Protein AF-A0A2V6YTZ8-F1 (afdb_monomer_lite)

Sequence (142 aa):
MIEHLAASRCPECRLVAAPPSRWCPRHPVEMTPTSVMGGGEVVSFTTLHSPPEGFRSPLHIALVDLVGGARLVCHGDKTQGLKIGSWVAIEAVGNIYYFSHLGALDRARLFWRRTGRAGERMSAIAQSLAKRAWKGRLRGES

Secondary structure (DSSP, 8-state):
--PEEEEEE-TTT--EESSPPSB-SSSSSBPEEEEEESEEEEEEEEEESSPPTTSPSSEEEEEEEETTS-EEEEEEEE-TT--TT-EEEEEEETTEEEEEEPPHHHHHHHHHHHTTTTHHHHHHHHHHHHHHHHHHHTTS--

pLDDT: mean 83.01, std 17.6, range [39.94, 98.38]

Foldseek 3Di:
DFDKFKWWADPPPRAIEPVHDQQDPVDRDGTHIDIFTQKFFFQDKDWCQDDDPPDDPRKIWTFTQTRSGYTDIAIEDACVPPDGGFMWGWDDDPPHIYIHGQDPVSVVVVVVVVCVVVVVVVVVVVVVVVVVVVVVVVVPPD

Structure (mmCIF, N/CA/C/O backbone):
data_AF-A0A2V6YTZ8-F1
#
_entry.id   AF-A0A2V6YTZ8-F1
#
loop_
_atom_site.group_PDB
_atom_site.id
_atom_site.type_symbol
_atom_site.label_atom_id
_atom_site.label_alt_id
_atom_site.label_comp_id
_atom_site.label_asym_id
_atom_site.label_entity_id
_atom_site.label_seq_id
_atom_site.pdbx_PDB_ins_code
_atom_site.Cartn_x
_atom_site.Cartn_y
_atom_site.Cartn_z
_atom_site.occupancy
_atom_site.B_iso_or_equiv
_atom_site.auth_seq_id
_atom_site.auth_comp_id
_atom_site.auth_asym_id
_atom_site.auth_atom_id
_atom_site.pdbx_PDB_model_num
ATOM 1 N N . MET A 1 1 ? 5.482 -10.457 11.140 1.00 59.72 1 MET A N 1
ATOM 2 C CA . MET A 1 1 ? 6.793 -9.977 10.636 1.00 59.72 1 MET A CA 1
ATOM 3 C C . MET A 1 1 ? 6.476 -9.057 9.467 1.00 59.72 1 MET A C 1
ATOM 5 O O . MET A 1 1 ? 5.510 -9.358 8.791 1.00 59.72 1 MET A O 1
ATOM 9 N N . ILE A 1 2 ? 7.163 -7.925 9.264 1.00 75.69 2 ILE A N 1
ATOM 10 C CA . ILE A 1 2 ? 6.892 -7.114 8.062 1.00 75.69 2 ILE A CA 1
ATOM 11 C C . ILE A 1 2 ? 7.526 -7.836 6.877 1.00 75.69 2 ILE A C 1
ATOM 13 O O . ILE A 1 2 ? 8.751 -7.935 6.808 1.00 75.69 2 ILE A O 1
ATOM 17 N N . GLU A 1 3 ? 6.688 -8.374 6.001 1.00 82.38 3 GLU A N 1
ATOM 18 C CA . GLU A 1 3 ? 7.122 -9.081 4.801 1.00 82.38 3 GLU A CA 1
ATOM 19 C C . GLU A 1 3 ? 7.481 -8.100 3.685 1.00 82.38 3 GLU A C 1
ATOM 21 O O . GLU A 1 3 ? 7.197 -6.904 3.767 1.00 82.38 3 GLU A O 1
ATOM 26 N N . HIS A 1 4 ? 8.154 -8.591 2.648 1.00 91.81 4 HIS A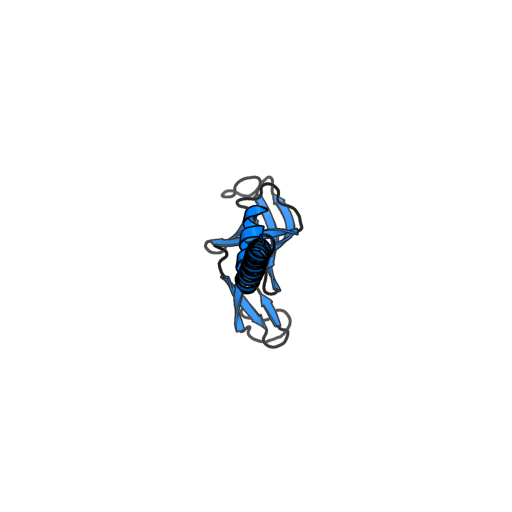 N 1
ATOM 27 C CA . HIS A 1 4 ? 8.379 -7.812 1.436 1.00 91.81 4 HIS A CA 1
ATOM 28 C C . HIS A 1 4 ? 7.255 -8.085 0.442 1.00 91.81 4 HIS A C 1
ATOM 30 O O . HIS A 1 4 ? 6.881 -9.233 0.222 1.00 91.81 4 HIS A O 1
ATOM 36 N N . LEU A 1 5 ? 6.750 -7.028 -0.184 1.00 93.94 5 LEU A N 1
ATOM 37 C CA . LEU A 1 5 ? 5.739 -7.118 -1.227 1.00 93.94 5 LEU A CA 1
ATOM 38 C C . LEU A 1 5 ? 6.412 -7.076 -2.594 1.00 93.94 5 LEU A C 1
ATOM 40 O O . LEU A 1 5 ? 7.311 -6.259 -2.829 1.00 93.94 5 LEU A O 1
ATOM 44 N N . ALA A 1 6 ? 5.948 -7.931 -3.501 1.00 94.81 6 ALA A N 1
ATOM 45 C CA . ALA A 1 6 ? 6.328 -7.860 -4.901 1.00 94.81 6 ALA A CA 1
ATOM 46 C C . ALA A 1 6 ? 5.882 -6.517 -5.495 1.00 94.81 6 ALA A C 1
ATOM 48 O O . ALA A 1 6 ? 4.768 -6.045 -5.261 1.00 94.81 6 ALA A O 1
ATOM 49 N N . ALA A 1 7 ? 6.764 -5.913 -6.278 1.00 96.38 7 ALA A N 1
ATOM 50 C CA . ALA A 1 7 ? 6.535 -4.646 -6.948 1.00 96.38 7 ALA A CA 1
ATOM 51 C C . ALA A 1 7 ? 7.264 -4.630 -8.298 1.00 96.38 7 ALA A C 1
ATOM 53 O O . ALA A 1 7 ? 8.027 -5.536 -8.638 1.00 96.38 7 ALA A O 1
ATOM 54 N N . SER A 1 8 ? 7.058 -3.578 -9.078 1.00 97.88 8 SER A N 1
ATOM 55 C CA . SER A 1 8 ? 7.854 -3.305 -10.272 1.00 97.88 8 SER A CA 1
ATOM 56 C C . SER A 1 8 ? 8.371 -1.869 -10.254 1.00 97.88 8 SER A C 1
ATOM 58 O O . SER A 1 8 ? 7.752 -0.976 -9.671 1.00 97.88 8 SER A O 1
ATOM 60 N N . ARG A 1 9 ? 9.546 -1.634 -10.844 1.00 98.25 9 ARG A N 1
ATOM 61 C CA . ARG A 1 9 ? 10.195 -0.321 -10.920 1.00 98.25 9 ARG A CA 1
ATOM 62 C C . ARG A 1 9 ? 10.447 0.055 -12.371 1.00 98.25 9 ARG A C 1
ATOM 64 O O . ARG A 1 9 ? 11.015 -0.724 -13.127 1.00 98.25 9 ARG A O 1
ATOM 71 N N . CYS A 1 10 ? 10.066 1.271 -12.747 1.00 98.06 10 CYS A N 1
ATOM 72 C CA . CYS A 1 10 ? 10.398 1.805 -14.062 1.00 98.06 10 CYS A CA 1
ATOM 73 C C . CYS A 1 10 ? 11.913 2.082 -14.155 1.00 98.06 10 CYS A C 1
ATOM 75 O O . CYS A 1 10 ? 12.438 2.770 -13.269 1.00 98.06 10 CYS A O 1
ATOM 77 N N . PRO A 1 11 ? 12.616 1.592 -15.194 1.00 97.94 11 PRO A N 1
ATOM 78 C CA . PRO A 1 11 ? 14.043 1.857 -15.368 1.00 97.94 11 PRO A CA 1
ATOM 79 C C . PRO A 1 11 ? 14.344 3.331 -15.686 1.00 97.94 11 PRO A C 1
ATOM 81 O O . PRO A 1 11 ? 15.417 3.808 -15.331 1.00 97.94 11 PRO A O 1
ATOM 84 N N . GLU A 1 12 ? 13.395 4.069 -16.271 1.00 97.81 12 GLU A N 1
ATOM 85 C CA . GLU A 1 12 ? 13.580 5.478 -16.644 1.00 97.81 12 GLU A CA 1
ATOM 86 C C . GLU A 1 12 ? 13.237 6.436 -15.497 1.00 97.81 12 GLU A C 1
ATOM 88 O O . GLU A 1 12 ? 14.103 7.107 -14.943 1.00 97.81 12 GLU A O 1
ATOM 93 N N . CYS A 1 13 ? 11.968 6.482 -15.077 1.00 96.88 13 CYS A N 1
ATOM 94 C CA . CYS A 1 13 ? 11.505 7.467 -14.092 1.00 96.88 13 CYS A CA 1
ATOM 95 C C . CYS A 1 13 ? 11.504 6.974 -12.647 1.00 96.88 13 CYS A C 1
ATOM 97 O O . CYS A 1 13 ? 11.045 7.687 -11.753 1.00 96.88 13 CYS A O 1
ATOM 99 N N . ARG A 1 14 ? 11.974 5.743 -12.407 1.00 96.75 14 ARG A N 1
ATOM 100 C CA . ARG A 1 14 ? 12.143 5.136 -11.074 1.00 96.75 14 ARG A CA 1
ATOM 101 C C . ARG A 1 14 ? 10.852 4.940 -10.269 1.00 96.75 14 ARG A C 1
ATOM 103 O O . ARG A 1 14 ? 10.946 4.472 -9.131 1.00 96.75 14 ARG A O 1
ATOM 110 N N . LEU A 1 15 ? 9.682 5.232 -10.853 1.00 96.75 15 LEU A N 1
ATOM 111 C CA . LEU A 1 15 ? 8.363 4.971 -10.270 1.00 96.75 15 LEU A CA 1
ATOM 112 C C . LEU A 1 15 ? 8.258 3.508 -9.841 1.00 96.75 15 LEU A C 1
ATOM 114 O O . LEU A 1 15 ? 8.642 2.619 -10.603 1.00 96.75 15 LEU A O 1
ATOM 118 N N . VAL A 1 16 ? 7.718 3.280 -8.644 1.00 97.56 16 VAL A N 1
ATOM 119 C CA . VAL A 1 16 ? 7.474 1.943 -8.099 1.00 97.56 16 VAL A CA 1
ATOM 120 C C . VAL A 1 16 ? 5.977 1.676 -8.064 1.00 97.56 16 VAL A C 1
ATOM 122 O O . VAL A 1 16 ? 5.221 2.482 -7.525 1.00 97.56 16 VAL A O 1
ATOM 125 N N . ALA A 1 17 ? 5.560 0.551 -8.634 1.00 96.19 17 ALA A N 1
ATOM 126 C CA . ALA A 1 17 ? 4.181 0.089 -8.619 1.00 96.19 17 ALA A CA 1
ATOM 127 C C . ALA A 1 17 ? 4.060 -1.176 -7.763 1.00 96.19 17 ALA A C 1
ATOM 129 O O . ALA A 1 17 ? 4.829 -2.123 -7.928 1.00 96.19 17 ALA A O 1
ATOM 130 N N . ALA A 1 18 ? 3.092 -1.165 -6.851 1.00 94.12 18 ALA A N 1
ATOM 131 C CA . ALA A 1 18 ? 2.613 -2.328 -6.120 1.00 94.12 18 ALA A CA 1
ATOM 132 C C . ALA A 1 18 ? 1.075 -2.315 -6.239 1.00 94.12 18 ALA A C 1
ATOM 134 O O . ALA A 1 18 ? 0.484 -1.287 -5.899 1.00 94.12 18 ALA A O 1
ATOM 135 N N . PRO A 1 19 ? 0.415 -3.377 -6.733 1.00 94.12 19 PRO A N 1
ATOM 136 C CA . PRO A 1 19 ? 0.980 -4.635 -7.241 1.00 94.12 19 PRO A CA 1
ATOM 137 C C . PRO A 1 19 ? 1.924 -4.441 -8.445 1.00 94.12 19 PRO A C 1
ATOM 139 O O . PRO A 1 19 ? 1.905 -3.372 -9.062 1.00 94.12 19 PRO A O 1
ATOM 142 N N . PRO A 1 20 ? 2.762 -5.440 -8.790 1.00 95.50 20 PRO A N 1
ATOM 143 C CA . PRO A 1 20 ? 3.632 -5.355 -9.957 1.00 95.50 20 PRO A CA 1
ATOM 144 C C . PRO A 1 20 ? 2.831 -5.067 -11.230 1.00 95.50 20 PRO A C 1
ATOM 146 O O . PRO A 1 20 ? 1.904 -5.796 -11.574 1.00 95.50 20 PRO A O 1
ATOM 149 N N . SER A 1 21 ? 3.225 -4.021 -11.950 1.00 96.06 21 SER A N 1
ATOM 150 C CA . SER A 1 21 ? 2.750 -3.742 -13.307 1.00 96.06 21 SER A CA 1
ATOM 151 C C . SER A 1 21 ? 3.820 -4.127 -14.319 1.00 96.06 21 SER A C 1
ATOM 153 O O . SER A 1 21 ? 5.005 -3.888 -14.075 1.00 96.06 21 SER A O 1
ATOM 155 N N . ARG A 1 22 ? 3.405 -4.669 -15.469 1.00 97.56 22 ARG A N 1
ATOM 156 C CA . ARG A 1 22 ? 4.300 -4.953 -16.598 1.00 97.56 22 ARG A CA 1
ATOM 157 C C . ARG A 1 22 ? 4.797 -3.672 -17.273 1.00 97.56 22 ARG A C 1
ATOM 159 O O . ARG A 1 22 ? 5.965 -3.591 -17.623 1.00 97.56 22 ARG A O 1
ATOM 166 N N . TRP A 1 23 ? 3.943 -2.660 -17.416 1.00 98.06 23 TRP A N 1
ATOM 167 C CA . TRP A 1 23 ? 4.251 -1.431 -18.156 1.00 98.06 23 TRP A CA 1
ATOM 168 C C . TRP A 1 23 ? 4.223 -0.202 -17.254 1.00 98.06 23 TRP A C 1
ATOM 170 O O . TRP A 1 23 ? 3.379 -0.092 -16.357 1.00 98.06 23 TRP A O 1
ATOM 180 N N . CYS A 1 24 ? 5.143 0.737 -17.492 1.00 97.62 24 CYS A N 1
ATOM 181 C CA . CYS A 1 24 ? 5.142 2.004 -16.774 1.00 97.62 24 CYS A CA 1
ATOM 182 C C . CYS A 1 24 ? 3.956 2.873 -17.237 1.00 97.62 24 CYS A C 1
ATOM 184 O O . CYS A 1 24 ? 3.781 3.079 -18.433 1.00 97.62 24 CYS A O 1
ATOM 186 N N . PRO A 1 25 ? 3.180 3.480 -16.320 1.00 95.19 25 PRO A N 1
ATOM 187 C CA . PRO A 1 25 ? 2.061 4.347 -16.700 1.00 95.19 25 PRO A CA 1
ATOM 188 C C . PRO A 1 25 ? 2.496 5.699 -17.295 1.00 95.19 25 PRO A C 1
ATOM 190 O O . PRO A 1 25 ? 1.649 6.493 -17.683 1.00 95.19 25 PRO A O 1
ATOM 193 N N . ARG A 1 26 ? 3.802 6.003 -17.304 1.00 96.88 26 ARG A N 1
ATOM 194 C CA . ARG A 1 26 ? 4.358 7.290 -17.763 1.00 96.88 26 ARG A CA 1
ATOM 195 C C . ARG A 1 26 ? 5.294 7.170 -18.968 1.00 96.88 26 ARG A C 1
ATOM 197 O O . ARG A 1 26 ? 5.534 8.174 -19.619 1.00 96.88 26 ARG A O 1
ATOM 204 N N . HIS A 1 27 ? 5.843 5.983 -19.227 1.00 97.50 27 HIS A N 1
ATOM 205 C CA . HIS A 1 27 ? 6.849 5.740 -20.267 1.00 97.50 27 HIS A CA 1
ATOM 206 C C . HIS A 1 27 ? 6.533 4.407 -20.957 1.00 97.50 27 HIS A C 1
ATOM 208 O O . HIS A 1 27 ? 6.126 3.472 -20.263 1.00 97.50 27 HIS A O 1
ATOM 214 N N . PRO A 1 28 ? 6.740 4.268 -22.276 1.00 97.19 28 PRO A N 1
ATOM 215 C CA . PRO A 1 28 ? 6.456 3.041 -23.022 1.00 97.19 28 PRO A CA 1
ATOM 216 C C . PRO A 1 28 ? 7.554 1.976 -22.823 1.00 97.19 28 PRO A C 1
ATOM 218 O O . PRO A 1 28 ? 8.097 1.437 -23.782 1.00 97.19 28 PRO A O 1
ATOM 221 N N . VAL A 1 29 ? 7.901 1.683 -21.567 1.00 98.25 29 VAL A N 1
ATOM 222 C CA . VAL A 1 29 ? 8.949 0.727 -21.185 1.00 98.25 29 VAL A CA 1
ATOM 223 C C . VAL A 1 29 ? 8.419 -0.325 -20.223 1.00 98.25 29 VAL A C 1
ATOM 225 O O . VAL A 1 29 ? 7.554 -0.052 -19.378 1.00 98.25 29 VAL A O 1
ATOM 228 N N . GLU A 1 30 ? 8.959 -1.535 -20.350 1.00 98.38 30 GLU A N 1
ATOM 229 C CA . GLU A 1 30 ? 8.657 -2.639 -19.445 1.00 98.38 30 GLU A CA 1
ATOM 230 C C . GLU A 1 30 ? 9.299 -2.362 -18.079 1.00 98.38 30 GLU A C 1
ATOM 232 O O . GLU A 1 30 ? 10.424 -1.864 -17.974 1.00 98.38 30 GLU A O 1
ATOM 237 N N . MET A 1 31 ? 8.555 -2.625 -17.009 1.00 98.38 31 MET A N 1
ATOM 238 C CA . MET A 1 31 ? 9.033 -2.390 -15.653 1.00 98.38 31 MET A CA 1
ATOM 239 C C . MET A 1 31 ? 9.877 -3.569 -15.171 1.00 98.38 31 MET A C 1
ATOM 241 O O . MET A 1 31 ? 9.555 -4.731 -15.404 1.00 98.38 31 MET A O 1
ATOM 245 N N . THR A 1 32 ? 10.937 -3.275 -14.424 1.00 98.25 32 THR A N 1
ATOM 246 C CA . THR A 1 32 ? 11.805 -4.296 -13.834 1.00 98.25 32 THR A CA 1
ATOM 247 C C . THR A 1 32 ? 11.200 -4.815 -12.523 1.00 98.25 32 THR A C 1
ATOM 249 O O . THR A 1 32 ? 10.796 -3.995 -11.691 1.00 98.25 32 THR A O 1
ATOM 252 N N . PRO A 1 33 ? 11.15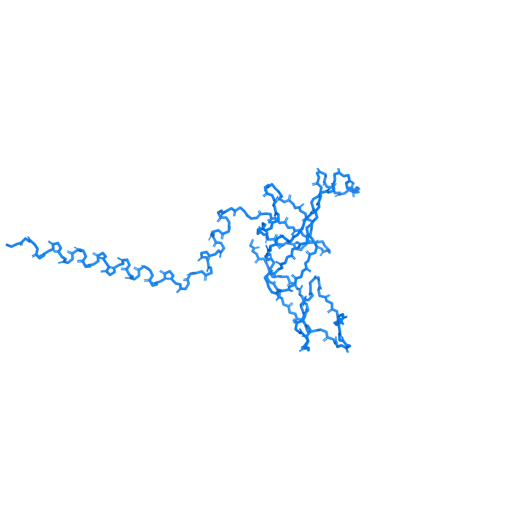0 -6.140 -12.282 1.00 97.94 33 PRO A N 1
ATOM 253 C CA . PRO A 1 33 ? 10.725 -6.691 -10.998 1.00 97.94 33 PRO A CA 1
ATOM 254 C C . PRO A 1 33 ? 11.556 -6.150 -9.828 1.00 97.94 33 PRO A C 1
ATOM 256 O O . PRO A 1 33 ? 12.773 -6.000 -9.919 1.00 97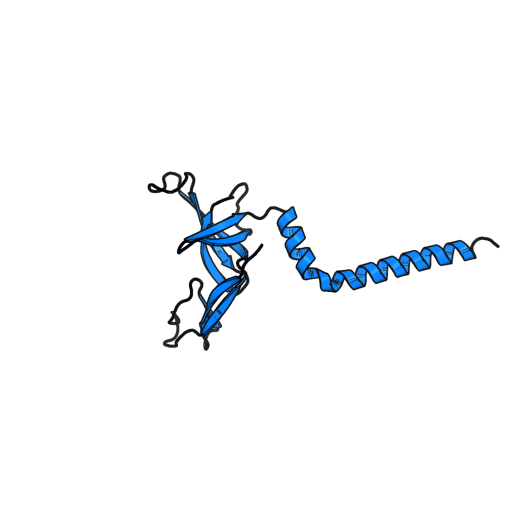.94 33 PRO A O 1
ATOM 259 N N . THR A 1 34 ? 10.897 -5.854 -8.712 1.00 96.69 34 THR A N 1
ATOM 260 C CA . THR A 1 34 ? 11.533 -5.418 -7.463 1.00 96.69 34 THR A CA 1
ATOM 261 C C . THR A 1 34 ? 10.691 -5.880 -6.273 1.00 96.69 34 THR A C 1
ATOM 263 O O . THR A 1 34 ? 9.589 -6.400 -6.429 1.00 96.69 34 THR A O 1
ATOM 266 N N . SER A 1 35 ? 11.175 -5.647 -5.059 1.00 95.69 35 SER A N 1
ATOM 267 C CA . SER A 1 35 ? 10.368 -5.749 -3.845 1.00 95.69 35 SER A CA 1
ATOM 268 C C . SER A 1 35 ? 10.378 -4.439 -3.064 1.00 95.69 35 SER A C 1
ATOM 270 O O . SER A 1 35 ? 11.355 -3.687 -3.115 1.00 95.69 35 SER A O 1
ATOM 272 N N . VAL A 1 36 ? 9.310 -4.180 -2.317 1.00 94.94 36 VAL A N 1
ATOM 273 C CA . VAL A 1 36 ? 9.222 -3.095 -1.327 1.00 94.94 36 VAL A CA 1
ATOM 274 C C . VAL A 1 36 ? 8.922 -3.673 0.047 1.00 94.94 36 VAL A C 1
ATOM 276 O O . VAL A 1 36 ? 8.448 -4.799 0.164 1.00 94.94 36 VAL A O 1
ATOM 279 N N . MET A 1 37 ? 9.214 -2.924 1.104 1.00 93.44 37 MET A N 1
ATOM 280 C CA . MET A 1 37 ? 8.853 -3.351 2.452 1.00 93.44 37 MET A CA 1
ATOM 281 C C . MET A 1 37 ? 7.330 -3.242 2.608 1.00 93.44 37 MET A C 1
ATOM 283 O O . MET A 1 37 ? 6.752 -2.205 2.292 1.00 93.44 37 MET A O 1
ATOM 287 N N . GLY A 1 38 ? 6.681 -4.286 3.121 1.00 92.75 38 GLY A N 1
ATOM 288 C CA . GLY A 1 38 ? 5.248 -4.331 3.433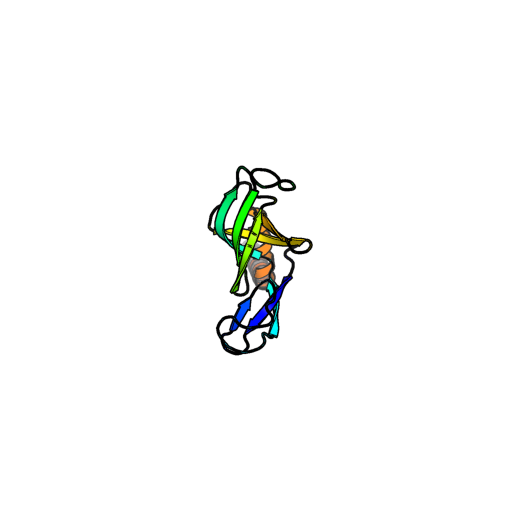 1.00 92.75 38 GLY A CA 1
ATOM 289 C C . GLY A 1 38 ? 4.895 -3.524 4.679 1.00 92.75 38 GLY A C 1
ATOM 290 O O . GLY A 1 38 ? 4.184 -3.993 5.558 1.00 92.75 38 GLY A O 1
ATOM 291 N N . GLY A 1 39 ? 5.459 -2.330 4.814 1.00 93.50 39 GLY A N 1
ATOM 292 C CA . GLY A 1 39 ? 5.208 -1.417 5.915 1.00 93.50 39 GLY A CA 1
ATOM 293 C C . GLY A 1 39 ? 5.205 0.011 5.403 1.00 93.50 39 GLY A C 1
ATOM 294 O O . GLY A 1 39 ? 5.987 0.354 4.513 1.00 93.50 39 GLY A O 1
ATOM 295 N N . GLY A 1 40 ? 4.324 0.834 5.955 1.00 94.75 40 GLY A N 1
ATOM 296 C CA . GLY A 1 40 ? 4.111 2.181 5.449 1.00 94.75 40 GLY A CA 1
ATOM 297 C C . GLY A 1 40 ? 3.209 3.025 6.329 1.00 94.75 40 GLY A C 1
ATOM 298 O O . GLY A 1 40 ? 2.833 2.630 7.434 1.00 94.75 40 GLY A O 1
ATOM 299 N N . GLU A 1 41 ? 2.868 4.194 5.809 1.00 96.06 41 GLU A N 1
ATOM 300 C CA . GLU A 1 41 ? 2.056 5.198 6.483 1.00 96.06 41 GLU A CA 1
ATOM 301 C C . GLU A 1 41 ? 0.699 5.352 5.794 1.00 96.06 41 GLU A C 1
ATOM 303 O O . GLU A 1 41 ? 0.610 5.411 4.568 1.00 96.06 41 GLU A O 1
ATOM 308 N N . VAL A 1 42 ? -0.376 5.421 6.578 1.00 97.12 42 VAL A N 1
ATOM 309 C CA . VAL A 1 42 ? -1.719 5.692 6.055 1.00 97.12 42 VAL A CA 1
ATOM 310 C C . VAL A 1 42 ? -1.806 7.147 5.599 1.00 97.12 42 VAL A C 1
ATOM 312 O O . VAL A 1 42 ? -1.785 8.061 6.420 1.00 97.12 42 VAL A O 1
ATOM 315 N N . VAL A 1 43 ? -1.965 7.355 4.294 1.00 97.75 43 VAL A N 1
ATOM 316 C CA . VAL A 1 43 ? -2.149 8.680 3.681 1.00 97.75 43 VAL A CA 1
ATOM 317 C C . VAL A 1 43 ? -3.591 9.146 3.839 1.00 97.75 43 VAL A C 1
ATOM 319 O O . VAL A 1 43 ? -3.860 10.298 4.168 1.00 97.75 43 VAL A O 1
ATOM 322 N N . SER A 1 44 ? -4.532 8.240 3.600 1.00 97.94 44 SER A N 1
ATOM 323 C CA . SER A 1 44 ? -5.963 8.476 3.757 1.00 97.94 44 SER A CA 1
ATOM 324 C C . SER A 1 44 ? -6.675 7.148 3.977 1.00 97.94 44 SER A C 1
ATOM 326 O O . SER A 1 44 ? -6.169 6.090 3.600 1.00 97.94 44 SER A O 1
ATOM 328 N N . PHE A 1 45 ? -7.851 7.188 4.596 1.00 97.50 45 PHE A N 1
ATOM 329 C CA . PHE A 1 45 ? -8.707 6.016 4.708 1.00 97.50 45 PHE A CA 1
ATOM 330 C C . PHE A 1 45 ? -10.178 6.411 4.685 1.00 97.50 45 PHE A C 1
ATOM 332 O O . PHE A 1 45 ? -10.539 7.551 4.973 1.00 97.50 45 PHE A O 1
ATOM 339 N N . THR A 1 46 ? -11.017 5.447 4.342 1.00 96.69 46 THR A N 1
ATOM 340 C CA . THR A 1 46 ? -12.469 5.536 4.429 1.00 96.69 46 THR A CA 1
ATOM 341 C C . THR A 1 46 ? -13.012 4.344 5.205 1.00 96.69 46 THR A C 1
ATOM 343 O O . THR A 1 46 ? -12.353 3.305 5.313 1.00 96.69 46 THR A O 1
ATOM 346 N N . THR A 1 47 ? -14.214 4.507 5.751 1.00 95.94 47 THR A N 1
ATOM 347 C CA . THR A 1 47 ? -14.926 3.462 6.483 1.00 95.94 47 THR A CA 1
ATOM 348 C C . THR A 1 47 ? -16.201 3.114 5.734 1.00 95.94 47 THR A C 1
ATOM 350 O O . THR A 1 47 ? -17.105 3.935 5.597 1.00 95.94 47 THR A O 1
ATOM 353 N N . LEU A 1 48 ? -16.275 1.880 5.253 1.00 95.31 48 LEU A N 1
ATOM 354 C CA . LEU A 1 48 ? -17.454 1.320 4.621 1.00 95.31 48 LEU A CA 1
ATOM 355 C C . LEU A 1 48 ? -18.305 0.623 5.690 1.00 95.31 48 LEU A C 1
ATOM 357 O O . LEU A 1 48 ? -18.017 -0.498 6.110 1.00 95.31 48 LEU A O 1
ATOM 361 N N . HIS A 1 49 ? -19.354 1.311 6.143 1.00 95.31 49 HIS A N 1
ATOM 362 C CA . HIS A 1 49 ? -20.284 0.812 7.167 1.00 95.31 49 HIS A CA 1
ATOM 363 C C . HIS A 1 49 ? -21.236 -0.281 6.655 1.00 95.31 49 HIS A C 1
ATOM 365 O O . HIS A 1 49 ? -21.817 -1.025 7.446 1.00 95.31 49 HIS A O 1
ATOM 371 N N . SER A 1 50 ? -21.390 -0.406 5.339 1.00 95.38 50 SER A N 1
ATOM 372 C CA . SER A 1 50 ? -22.253 -1.408 4.707 1.00 95.38 50 SER A CA 1
ATOM 373 C C . SER A 1 50 ? -21.502 -2.061 3.548 1.00 95.38 50 SER A C 1
ATOM 375 O O . SER A 1 50 ? -21.719 -1.699 2.392 1.00 95.38 50 SER A O 1
ATOM 377 N N . PRO A 1 51 ? -20.533 -2.944 3.850 1.00 94.19 51 PRO A N 1
ATOM 378 C CA . PRO A 1 51 ? -19.758 -3.620 2.827 1.00 94.19 51 PRO A CA 1
ATOM 379 C C . PRO A 1 51 ? -20.578 -4.742 2.164 1.00 94.19 51 PRO A C 1
ATOM 381 O O . PRO A 1 51 ? -21.577 -5.190 2.734 1.00 94.19 51 PRO A O 1
ATOM 384 N N . PRO A 1 52 ? -20.176 -5.199 0.964 1.00 90.44 52 PRO A N 1
ATOM 385 C CA . PRO A 1 52 ? -20.814 -6.337 0.313 1.00 90.44 52 PRO A CA 1
ATOM 386 C C . PRO A 1 52 ? -20.631 -7.629 1.123 1.00 90.44 52 PRO A C 1
ATOM 388 O O . PRO A 1 52 ? -19.802 -7.707 2.036 1.00 90.44 52 PRO A O 1
ATOM 391 N N . GLU A 1 53 ? -21.399 -8.658 0.766 1.00 91.12 53 GLU A N 1
ATOM 392 C CA . GLU A 1 53 ? -21.312 -9.976 1.395 1.00 91.12 53 GLU A CA 1
ATOM 393 C C . GLU A 1 53 ? -19.874 -10.528 1.368 1.00 91.12 53 GLU A C 1
ATOM 395 O O . GLU A 1 53 ? -19.114 -10.308 0.424 1.00 91.12 53 GLU A O 1
ATOM 400 N N . GLY A 1 54 ? -19.484 -11.215 2.445 1.00 85.06 54 GLY A N 1
ATOM 401 C CA . GLY A 1 54 ? -18.127 -11.738 2.634 1.00 85.06 54 GLY A CA 1
ATOM 402 C C . GLY A 1 54 ? -17.160 -10.781 3.342 1.00 85.06 54 GLY A C 1
ATOM 403 O O . GLY A 1 54 ? -16.088 -11.215 3.764 1.00 85.06 54 GLY A O 1
ATOM 404 N N . PHE A 1 55 ? -17.534 -9.516 3.560 1.00 86.19 55 PHE A N 1
ATOM 405 C CA . PHE A 1 55 ? -16.731 -8.551 4.317 1.00 86.19 55 PHE A CA 1
ATOM 406 C C . PHE A 1 55 ? -17.357 -8.219 5.672 1.00 86.19 55 PHE A C 1
ATOM 408 O O . PHE A 1 55 ? -18.569 -8.064 5.810 1.00 86.19 55 PHE A O 1
ATOM 415 N N . ARG A 1 56 ? -16.513 -8.068 6.698 1.00 84.88 56 ARG A N 1
ATOM 416 C CA . ARG A 1 56 ? -16.960 -7.642 8.030 1.00 84.88 56 ARG A CA 1
ATOM 417 C C . ARG A 1 56 ? -17.211 -6.137 8.048 1.00 84.88 56 ARG A C 1
ATOM 419 O O . ARG A 1 56 ? -16.381 -5.368 7.569 1.00 84.88 56 ARG A O 1
ATOM 426 N N . SER A 1 57 ? -18.330 -5.725 8.640 1.00 89.75 57 SER A N 1
ATOM 427 C CA . SER A 1 57 ? -18.618 -4.315 8.914 1.00 89.75 57 SER A CA 1
ATOM 428 C C . SER A 1 57 ? -18.135 -3.914 10.319 1.00 89.75 57 SER A C 1
ATOM 430 O O . SER A 1 57 ? -18.340 -4.692 11.255 1.00 89.75 57 SER A O 1
ATOM 432 N N . PRO A 1 58 ? -17.537 -2.718 10.503 1.00 91.62 58 PRO A N 1
ATOM 433 C CA . PRO A 1 58 ? -17.160 -1.758 9.461 1.00 91.62 58 PRO A CA 1
ATOM 434 C C . PRO A 1 58 ? -15.840 -2.132 8.765 1.00 91.62 58 PRO A C 1
ATOM 436 O O . PRO A 1 58 ? -14.837 -2.417 9.424 1.00 91.62 58 PRO A O 1
ATOM 439 N N . LEU A 1 59 ? -15.806 -2.048 7.432 1.00 93.12 59 LEU A N 1
ATOM 440 C CA . LEU A 1 59 ? -14.591 -2.287 6.650 1.00 93.12 59 LEU A CA 1
ATOM 441 C C . LEU A 1 59 ? -13.825 -0.978 6.461 1.00 93.12 59 LEU A C 1
ATOM 443 O O . LEU A 1 59 ? -14.346 -0.020 5.895 1.00 93.12 59 LEU A O 1
ATOM 447 N N . HIS A 1 60 ? -12.568 -0.942 6.886 1.00 95.56 60 HIS A N 1
ATOM 448 C CA . HIS A 1 60 ? -11.696 0.196 6.605 1.00 95.56 60 HIS A CA 1
ATOM 449 C C . HIS A 1 60 ? -10.945 -0.046 5.297 1.00 95.56 60 HIS A C 1
ATOM 451 O O . HIS A 1 60 ? -10.423 -1.137 5.077 1.00 95.56 60 HIS A O 1
ATOM 457 N N . ILE A 1 61 ? -10.852 0.973 4.450 1.00 96.62 61 ILE A N 1
ATOM 458 C CA . ILE A 1 61 ? -10.086 0.930 3.201 1.00 96.62 61 ILE A CA 1
ATOM 459 C C . ILE A 1 61 ? -9.110 2.096 3.231 1.00 96.62 61 ILE A C 1
ATOM 461 O O . ILE A 1 61 ? -9.533 3.242 3.375 1.00 96.62 61 ILE A O 1
ATOM 465 N N . ALA A 1 62 ? -7.814 1.818 3.127 1.00 97.44 62 ALA A N 1
ATOM 466 C CA . ALA A 1 62 ? -6.768 2.821 3.280 1.00 97.44 62 ALA A CA 1
ATOM 467 C C . ALA A 1 62 ? -5.854 2.886 2.059 1.00 97.44 62 ALA A C 1
ATOM 469 O O . ALA A 1 62 ? -5.483 1.857 1.498 1.00 97.44 62 ALA A O 1
ATOM 470 N N . LEU A 1 63 ? -5.447 4.102 1.700 1.00 97.88 63 LEU A N 1
ATOM 471 C CA . LEU A 1 63 ? -4.302 4.347 0.837 1.00 97.88 63 LEU A CA 1
ATOM 472 C C . LEU A 1 63 ? -3.054 4.443 1.716 1.00 97.88 63 LEU A C 1
ATOM 474 O O . LEU A 1 63 ? -2.958 5.322 2.575 1.00 97.88 63 LEU A O 1
ATOM 478 N N . VAL A 1 64 ? -2.097 3.552 1.489 1.00 97.19 64 VAL A N 1
ATOM 479 C CA . VAL A 1 64 ? -0.860 3.460 2.267 1.00 97.19 64 VAL A CA 1
ATOM 480 C C . VAL A 1 64 ? 0.325 3.832 1.386 1.00 97.19 64 VAL A C 1
ATOM 482 O O . VAL A 1 64 ? 0.456 3.317 0.275 1.00 97.19 64 VAL A O 1
ATOM 485 N N . ASP A 1 65 ? 1.190 4.713 1.885 1.00 97.00 65 ASP A N 1
ATOM 486 C CA . ASP A 1 65 ? 2.488 5.017 1.286 1.00 97.00 65 ASP A CA 1
ATOM 487 C C . ASP A 1 65 ? 3.541 4.068 1.862 1.00 97.00 65 ASP A C 1
ATOM 489 O O . ASP A 1 65 ? 3.868 4.113 3.052 1.00 97.00 65 ASP A O 1
ATOM 493 N N . LEU A 1 66 ? 4.018 3.140 1.035 1.00 95.62 66 LEU A N 1
ATOM 494 C CA . LEU A 1 66 ? 4.935 2.084 1.445 1.00 95.62 66 LEU A CA 1
ATOM 495 C C . LEU A 1 66 ? 6.372 2.588 1.509 1.00 95.62 66 LEU A C 1
ATOM 497 O O . LEU A 1 66 ? 6.847 3.345 0.655 1.00 95.62 66 LEU A O 1
ATOM 501 N N . VAL A 1 67 ? 7.131 2.041 2.455 1.00 92.69 67 VAL A N 1
ATOM 502 C CA . VAL A 1 67 ? 8.585 2.190 2.471 1.00 92.69 67 VAL A CA 1
ATOM 503 C C . VAL A 1 67 ? 9.161 1.550 1.208 1.00 92.69 67 VAL A C 1
ATOM 505 O O . V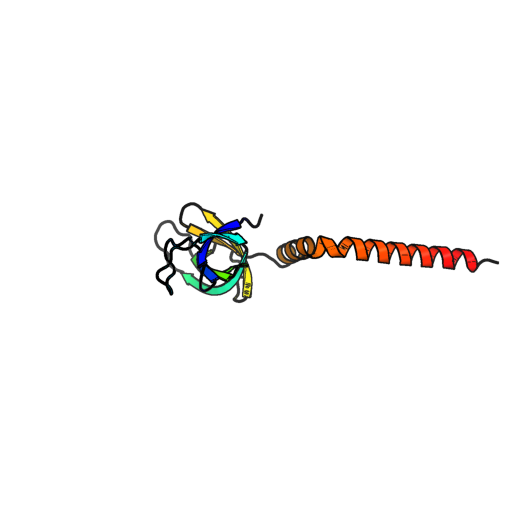AL A 1 67 ? 9.209 0.329 1.057 1.00 92.69 67 VAL A O 1
ATOM 508 N N . GLY A 1 68 ? 9.617 2.400 0.291 1.00 89.56 68 GLY A N 1
ATOM 509 C CA . GLY A 1 68 ? 10.024 2.000 -1.057 1.00 89.56 68 GLY A CA 1
ATOM 510 C C . GLY A 1 68 ? 9.361 2.820 -2.165 1.00 89.56 68 GLY A C 1
ATOM 511 O O . GLY A 1 68 ? 9.796 2.714 -3.310 1.00 89.56 68 GLY A O 1
ATOM 512 N N . GLY A 1 69 ? 8.382 3.669 -1.820 1.00 90.62 69 GLY A N 1
ATOM 513 C CA . GLY A 1 69 ? 7.795 4.685 -2.699 1.00 90.62 69 GLY A CA 1
ATOM 514 C C . GLY A 1 69 ? 6.606 4.209 -3.536 1.00 90.62 69 GLY A C 1
ATOM 515 O O . GLY A 1 69 ? 6.207 4.909 -4.464 1.00 90.62 69 GLY A O 1
ATOM 516 N N . ALA A 1 70 ? 6.067 3.023 -3.246 1.00 95.44 70 ALA A N 1
ATOM 517 C CA . ALA A 1 70 ? 4.832 2.538 -3.852 1.00 95.44 70 ALA A CA 1
ATOM 518 C C . ALA A 1 70 ? 3.628 2.957 -3.001 1.00 95.44 70 ALA A C 1
ATOM 520 O O . ALA A 1 70 ? 3.704 2.943 -1.775 1.00 95.44 70 ALA A O 1
ATOM 521 N N . ARG A 1 71 ? 2.501 3.261 -3.646 1.00 95.38 71 ARG A N 1
ATOM 522 C CA . ARG A 1 71 ? 1.222 3.485 -2.962 1.00 95.38 71 ARG A CA 1
ATOM 523 C C . ARG A 1 71 ? 0.281 2.327 -3.225 1.00 95.38 71 ARG A C 1
ATOM 525 O O . ARG A 1 71 ? 0.168 1.894 -4.368 1.00 95.38 71 ARG A O 1
ATOM 532 N N . LEU A 1 72 ? -0.394 1.863 -2.181 1.00 94.88 72 LEU A N 1
ATOM 533 C CA . LEU A 1 72 ? -1.231 0.672 -2.239 1.00 94.88 72 LEU A CA 1
ATOM 534 C C . LEU A 1 72 ? -2.559 0.907 -1.518 1.00 94.88 72 LEU A C 1
ATOM 536 O O . LEU A 1 72 ? -2.584 1.464 -0.420 1.00 94.88 72 LEU A O 1
ATOM 540 N N . VAL A 1 73 ? -3.656 0.465 -2.130 1.00 96.00 73 VAL A N 1
ATOM 541 C CA . VAL A 1 73 ? -4.975 0.430 -1.486 1.00 96.00 73 VAL A CA 1
ATOM 542 C C . VAL A 1 73 ? -5.125 -0.900 -0.756 1.00 96.00 73 VAL A C 1
ATOM 544 O O . VAL A 1 73 ? -4.917 -1.955 -1.350 1.00 96.00 73 VAL A O 1
ATOM 547 N N . CYS A 1 74 ? -5.463 -0.841 0.531 1.00 94.62 74 CYS A N 1
ATOM 548 C CA . CYS A 1 74 ? -5.499 -1.998 1.422 1.00 94.62 74 CYS A CA 1
ATOM 549 C C . CYS A 1 74 ? -6.794 -2.037 2.251 1.00 94.62 74 CYS A C 1
ATOM 551 O O . CYS A 1 74 ? -7.347 -0.992 2.600 1.00 94.62 74 CYS A O 1
ATOM 553 N N . HIS A 1 75 ? -7.231 -3.237 2.631 1.00 94.62 75 HIS A N 1
ATOM 554 C CA . HIS A 1 75 ? -8.338 -3.485 3.557 1.00 94.62 75 HIS A CA 1
ATOM 555 C C . HIS A 1 75 ? -7.854 -3.578 5.004 1.00 94.62 75 HIS A C 1
ATOM 557 O O . HIS A 1 75 ? -6.813 -4.157 5.284 1.00 94.62 75 HIS A O 1
ATOM 563 N N . GLY A 1 76 ? -8.610 -3.030 5.945 1.00 92.75 76 GLY A N 1
ATOM 564 C CA . GLY A 1 76 ? -8.259 -3.065 7.359 1.00 92.75 76 GLY A CA 1
ATOM 565 C C . GLY A 1 76 ? -8.688 -4.364 8.030 1.00 92.75 76 GLY A C 1
ATOM 566 O O . GLY A 1 76 ? -9.851 -4.742 7.921 1.00 92.75 76 GLY A O 1
ATOM 567 N N . ASP A 1 77 ? -7.770 -4.997 8.762 1.00 86.00 77 ASP A N 1
ATOM 568 C CA . ASP A 1 77 ? -8.075 -6.116 9.668 1.00 86.00 77 ASP A CA 1
ATOM 569 C C . ASP A 1 77 ? -8.113 -5.635 11.132 1.00 86.00 77 ASP A C 1
ATOM 571 O O . ASP A 1 77 ? -9.157 -5.619 11.782 1.00 86.00 77 ASP A O 1
ATOM 575 N N . LYS A 1 78 ? -6.985 -5.119 11.639 1.00 83.00 78 LYS A N 1
ATOM 576 C CA . LYS A 1 78 ? -6.866 -4.551 12.995 1.00 83.00 78 LYS A CA 1
ATOM 577 C C . LYS A 1 78 ? -6.726 -3.038 12.926 1.00 83.00 78 LYS A C 1
ATOM 579 O O . LYS A 1 78 ? -5.615 -2.518 12.826 1.00 83.00 78 LYS A O 1
ATOM 584 N N . THR A 1 79 ? -7.849 -2.325 12.972 1.00 84.31 79 THR A N 1
ATOM 585 C CA . THR A 1 79 ? -7.897 -0.867 12.732 1.00 84.31 79 THR A CA 1
ATOM 586 C C . THR A 1 79 ? -8.226 -0.027 13.960 1.00 84.31 79 THR A C 1
ATOM 588 O O . THR A 1 79 ? -8.466 1.175 13.851 1.00 84.31 79 THR A O 1
ATOM 591 N N . GLN A 1 80 ? -8.202 -0.617 15.155 1.00 87.38 80 GLN A N 1
ATOM 592 C CA . GLN A 1 80 ? -8.455 0.136 16.377 1.00 87.38 80 GLN A CA 1
ATOM 593 C C . GLN A 1 80 ? -7.413 1.253 16.556 1.00 87.38 80 GLN A C 1
ATOM 595 O O . GLN A 1 80 ? -6.201 1.016 16.537 1.00 87.38 80 GLN A O 1
ATOM 600 N N . GLY A 1 81 ? -7.899 2.486 16.713 1.00 86.56 81 GLY A N 1
ATOM 601 C CA . GLY A 1 81 ? -7.054 3.677 16.833 1.00 86.56 81 GLY A CA 1
ATOM 602 C C . GLY A 1 81 ? -6.364 4.106 15.532 1.00 86.56 81 GLY A C 1
ATOM 603 O O . GLY A 1 81 ? -5.390 4.858 15.598 1.00 86.56 81 GLY A O 1
ATOM 604 N N . LEU A 1 82 ? -6.830 3.628 14.372 1.00 91.88 82 LEU A N 1
ATOM 605 C CA . LEU A 1 82 ? -6.324 4.057 13.071 1.00 91.88 82 LEU A CA 1
ATOM 606 C C . LEU A 1 82 ? -6.577 5.554 12.859 1.00 91.88 82 LEU A C 1
ATOM 608 O O . LEU A 1 82 ? -7.683 6.053 13.060 1.00 91.88 82 LEU A O 1
ATOM 612 N N . LYS A 1 83 ? -5.546 6.259 12.401 1.00 94.44 83 LYS A N 1
ATOM 613 C CA . LYS A 1 83 ? -5.620 7.652 11.966 1.00 94.44 83 LYS A CA 1
ATOM 614 C C . LYS A 1 83 ? -4.767 7.853 10.720 1.00 94.44 83 LYS A C 1
ATOM 616 O O . LYS A 1 83 ? -3.902 7.038 10.406 1.00 94.44 83 LYS A O 1
ATOM 621 N N . ILE A 1 84 ? -4.982 8.966 10.028 1.00 96.19 84 ILE A N 1
ATOM 622 C CA . ILE A 1 84 ? -4.026 9.429 9.019 1.00 96.19 84 ILE A CA 1
ATOM 623 C C . ILE A 1 84 ? -2.662 9.608 9.703 1.00 96.19 84 ILE A C 1
ATOM 625 O O . ILE A 1 84 ? -2.581 10.085 10.838 1.00 96.19 84 ILE A O 1
ATOM 629 N N . GLY A 1 85 ? -1.605 9.142 9.045 1.00 94.38 85 GLY A N 1
ATOM 630 C CA . GLY A 1 85 ? -0.256 9.074 9.597 1.00 94.38 85 GLY A CA 1
ATOM 631 C C . GLY A 1 85 ? 0.019 7.862 10.496 1.00 94.38 85 GLY A C 1
ATOM 632 O O . GLY A 1 85 ? 1.114 7.722 11.049 1.00 94.38 85 GLY A O 1
ATOM 633 N N . SER A 1 86 ? -0.954 6.962 10.684 1.00 93.56 86 SER A N 1
ATOM 634 C CA . SER A 1 86 ? -0.706 5.691 11.366 1.00 93.56 86 SER A CA 1
ATOM 635 C C . SER A 1 86 ? 0.265 4.832 10.564 1.00 93.56 86 SER A C 1
ATOM 637 O O . SER A 1 86 ? 0.136 4.683 9.350 1.00 93.56 86 SER A O 1
ATOM 639 N N . TRP A 1 87 ? 1.202 4.210 11.279 1.00 93.44 87 TRP A N 1
ATOM 640 C CA . TRP A 1 87 ? 2.094 3.213 10.703 1.00 93.44 87 TRP A CA 1
ATOM 641 C C . TRP A 1 87 ? 1.393 1.856 10.660 1.00 93.44 87 TRP A C 1
ATOM 643 O O . TRP A 1 87 ? 0.790 1.434 11.653 1.00 93.44 87 TRP A O 1
ATOM 653 N N . VAL A 1 88 ? 1.485 1.168 9.527 1.00 94.38 88 VAL A N 1
ATOM 654 C CA . VAL A 1 88 ? 0.809 -0.111 9.294 1.00 94.38 88 VAL A CA 1
ATOM 655 C C . VAL A 1 88 ? 1.762 -1.141 8.703 1.00 94.38 88 VAL A C 1
ATOM 657 O O . VAL A 1 88 ? 2.734 -0.796 8.028 1.00 94.38 88 VAL A O 1
ATOM 660 N N . ALA A 1 89 ? 1.480 -2.412 8.972 1.00 94.12 89 ALA A N 1
ATOM 661 C CA . ALA A 1 89 ? 2.057 -3.538 8.247 1.00 94.12 89 ALA A CA 1
ATOM 662 C C . ALA A 1 89 ? 1.037 -4.055 7.234 1.00 94.12 89 ALA A C 1
ATOM 664 O O . ALA A 1 89 ? -0.155 -4.082 7.540 1.00 94.12 89 ALA A O 1
ATOM 665 N N . ILE A 1 90 ? 1.519 -4.461 6.065 1.00 93.88 90 ILE A N 1
ATOM 666 C CA . ILE A 1 90 ? 0.728 -5.011 4.973 1.00 93.88 90 ILE A CA 1
ATOM 667 C C . ILE A 1 90 ? 1.006 -6.502 4.838 1.00 93.88 90 ILE A C 1
ATOM 669 O O . ILE A 1 90 ? 2.159 -6.931 4.868 1.00 93.88 90 ILE A O 1
ATOM 673 N N . GLU A 1 91 ? -0.061 -7.259 4.633 1.00 91.94 91 GLU A N 1
ATOM 674 C CA . GLU A 1 91 ? -0.051 -8.686 4.346 1.00 91.94 91 GLU A CA 1
ATOM 675 C C . GLU A 1 91 ? -0.836 -8.941 3.055 1.00 91.94 91 GLU A C 1
ATOM 677 O O . GLU A 1 91 ? -1.919 -8.385 2.857 1.00 91.94 91 GLU A O 1
ATOM 682 N N . ALA A 1 92 ? -0.278 -9.746 2.152 1.00 91.00 92 ALA A N 1
ATOM 683 C CA . ALA A 1 92 ? -0.934 -10.125 0.906 1.00 91.00 92 ALA A CA 1
ATOM 684 C C . ALA A 1 92 ? -1.566 -11.512 1.063 1.00 91.00 92 ALA A C 1
ATOM 686 O O . ALA A 1 92 ? -0.861 -12.495 1.278 1.00 91.00 92 ALA A O 1
ATOM 687 N N . VAL A 1 93 ? -2.889 -11.595 0.924 1.00 88.00 93 VAL A N 1
ATOM 688 C CA . VAL A 1 93 ? -3.642 -12.853 0.982 1.00 88.00 93 VAL A CA 1
ATOM 689 C C . VAL A 1 93 ? -4.379 -13.025 -0.342 1.00 88.00 93 VAL A C 1
ATOM 691 O O . VAL A 1 93 ? -5.370 -12.347 -0.624 1.00 88.00 93 VAL A O 1
ATOM 694 N N . GLY A 1 94 ? -3.860 -13.912 -1.195 1.00 85.62 94 GLY A N 1
ATOM 695 C CA . GLY A 1 94 ? -4.325 -14.040 -2.576 1.00 85.62 94 GLY A CA 1
ATOM 696 C C . GLY A 1 94 ? -4.124 -12.732 -3.346 1.00 85.62 94 GLY A C 1
ATOM 697 O O . GLY A 1 94 ? -3.004 -12.242 -3.457 1.00 85.62 94 GLY A O 1
ATOM 698 N N . ASN A 1 95 ? -5.218 -12.154 -3.846 1.00 83.94 95 ASN A N 1
ATOM 699 C CA . ASN A 1 95 ? -5.209 -10.890 -4.595 1.00 83.94 95 ASN A CA 1
ATOM 700 C C . ASN A 1 95 ? -5.612 -9.673 -3.743 1.00 83.94 95 ASN A C 1
ATOM 702 O O . ASN A 1 95 ? -5.875 -8.601 -4.287 1.00 83.94 95 ASN A O 1
ATOM 706 N N . ILE A 1 96 ? -5.713 -9.836 -2.421 1.00 88.19 96 ILE A N 1
ATOM 707 C CA . ILE A 1 96 ? -6.160 -8.791 -1.500 1.00 88.19 96 ILE A CA 1
ATOM 708 C C . ILE A 1 96 ? -5.013 -8.409 -0.566 1.00 88.19 96 ILE A C 1
ATOM 710 O O . ILE A 1 96 ? -4.310 -9.266 -0.034 1.00 88.19 96 ILE A O 1
ATOM 714 N N . TYR A 1 97 ? -4.857 -7.107 -0.339 1.00 93.25 97 TYR A N 1
ATOM 715 C CA . TYR A 1 97 ? -3.876 -6.561 0.590 1.00 93.25 97 TYR A CA 1
ATOM 716 C C . TYR A 1 97 ? -4.572 -6.105 1.859 1.00 93.25 97 TYR A C 1
ATOM 718 O O . TYR A 1 97 ? -5.445 -5.238 1.816 1.00 93.25 97 TYR A O 1
ATOM 726 N N . TYR A 1 98 ? -4.169 -6.678 2.985 1.00 93.06 98 TYR A N 1
ATOM 727 C CA . TYR A 1 98 ? -4.664 -6.312 4.300 1.00 93.06 98 TYR A CA 1
ATOM 728 C C . TYR A 1 98 ? -3.643 -5.454 5.025 1.00 93.06 98 TYR A C 1
ATOM 730 O O . TYR A 1 98 ? -2.444 -5.697 4.927 1.00 93.06 98 TYR A O 1
ATOM 738 N N . PHE A 1 99 ? -4.113 -4.464 5.776 1.00 93.94 99 PHE A N 1
ATOM 739 C CA . PHE A 1 99 ? -3.285 -3.684 6.676 1.00 93.94 99 PHE A CA 1
ATOM 740 C C . PHE A 1 99 ? -3.683 -3.919 8.133 1.00 93.94 99 PHE A C 1
ATOM 742 O O . PHE A 1 99 ? -4.860 -4.039 8.485 1.00 93.94 99 PHE A O 1
ATOM 749 N N . SER A 1 100 ? -2.673 -3.924 8.997 1.00 91.19 100 SER A N 1
ATOM 750 C CA . SER A 1 100 ? -2.829 -3.947 10.450 1.00 91.19 100 SER A CA 1
ATOM 751 C C . SER A 1 100 ? -2.164 -2.722 11.064 1.00 91.19 100 SER A C 1
ATOM 753 O O . SER A 1 100 ? -0.998 -2.432 10.779 1.00 91.19 100 SER A O 1
ATOM 755 N N . HIS A 1 101 ? -2.899 -2.008 11.918 1.00 88.19 101 HIS A N 1
ATOM 756 C CA . HIS A 1 101 ? -2.357 -0.892 12.683 1.00 88.19 101 HIS A CA 1
ATOM 757 C C . HIS A 1 101 ? -1.286 -1.388 13.656 1.00 88.19 101 HIS A C 1
ATOM 759 O O . HIS A 1 101 ? -1.515 -2.316 14.431 1.00 88.19 101 HIS A O 1
ATOM 765 N N . LEU A 1 102 ? -0.112 -0.758 13.614 1.00 82.00 102 LEU A N 1
ATOM 766 C CA . LEU A 1 102 ? 0.977 -1.051 14.535 1.00 82.00 102 LEU A CA 1
ATOM 767 C C . LEU A 1 102 ? 0.943 -0.062 15.698 1.00 82.00 102 LEU A C 1
ATOM 769 O O . LEU A 1 102 ? 1.129 1.144 15.515 1.00 82.00 102 LEU A O 1
ATOM 773 N N . GLY A 1 103 ? 0.740 -0.589 16.907 1.00 76.88 103 GLY A N 1
ATOM 774 C CA . GLY A 1 103 ? 0.737 0.208 18.127 1.00 76.88 103 GLY A CA 1
ATOM 775 C C . GLY A 1 103 ? 2.101 0.841 18.425 1.00 76.88 103 GLY A C 1
ATOM 776 O O . GLY A 1 103 ? 3.125 0.534 17.807 1.00 76.88 103 GLY A O 1
ATOM 777 N N . ALA A 1 104 ? 2.142 1.727 19.423 1.00 71.44 104 ALA A N 1
ATOM 778 C CA . ALA A 1 104 ? 3.359 2.454 19.796 1.00 71.44 104 ALA A CA 1
ATOM 779 C C . ALA A 1 104 ? 4.538 1.526 20.160 1.00 71.44 104 ALA A C 1
ATOM 781 O O . ALA A 1 104 ? 5.680 1.797 19.782 1.00 71.44 104 ALA A O 1
ATOM 782 N N . LEU A 1 105 ? 4.263 0.406 20.839 1.00 67.12 105 LEU A N 1
ATOM 783 C CA . LEU A 1 105 ? 5.273 -0.590 21.210 1.00 67.12 105 LEU A CA 1
ATOM 784 C C . LEU A 1 105 ? 5.818 -1.354 19.994 1.00 67.12 105 LEU A C 1
ATOM 786 O O . LEU A 1 105 ? 7.028 -1.569 19.895 1.00 67.12 105 LEU A O 1
ATOM 790 N N . ASP A 1 106 ? 4.953 -1.718 19.045 1.00 71.75 106 ASP A N 1
ATOM 791 C CA . ASP A 1 106 ? 5.357 -2.413 17.818 1.00 71.75 106 ASP A CA 1
ATOM 792 C C . ASP A 1 106 ? 6.228 -1.515 16.939 1.00 71.75 106 ASP A C 1
ATOM 794 O O . ASP A 1 106 ? 7.262 -1.946 16.423 1.00 71.75 106 ASP A O 1
ATOM 798 N N . ARG A 1 107 ? 5.877 -0.226 16.859 1.00 69.38 107 ARG A N 1
ATOM 799 C CA . ARG A 1 107 ? 6.711 0.796 16.220 1.00 69.38 107 ARG A CA 1
ATOM 800 C C . ARG A 1 107 ? 8.081 0.914 16.884 1.00 69.38 107 ARG A C 1
ATOM 802 O O . ARG A 1 107 ? 9.089 0.864 16.184 1.00 69.38 107 ARG A O 1
ATOM 809 N N . ALA A 1 108 ? 8.141 1.052 18.211 1.00 65.81 108 ALA A N 1
ATOM 810 C CA . ALA A 1 108 ? 9.410 1.178 18.934 1.00 65.81 108 ALA A CA 1
ATOM 811 C C . ALA A 1 108 ? 10.338 -0.015 18.655 1.00 65.81 108 ALA A C 1
ATOM 813 O O . ALA A 1 108 ? 11.514 0.173 18.350 1.00 65.81 108 ALA A O 1
ATOM 814 N N . ARG A 1 109 ? 9.793 -1.239 18.639 1.00 65.81 109 ARG A N 1
ATOM 815 C CA . ARG A 1 109 ? 10.540 -2.457 18.282 1.00 65.81 109 ARG A CA 1
ATOM 816 C C . ARG A 1 109 ? 11.064 -2.435 16.845 1.00 65.81 109 ARG A C 1
ATOM 818 O O . ARG A 1 109 ? 12.205 -2.835 16.618 1.00 65.81 109 ARG A O 1
ATOM 825 N N . LEU A 1 110 ? 10.269 -1.969 15.880 1.00 65.06 110 LEU A N 1
ATOM 826 C CA . LEU A 1 110 ? 10.692 -1.858 14.478 1.00 65.06 110 LEU A CA 1
ATOM 827 C C . LEU A 1 110 ? 11.843 -0.860 14.301 1.00 65.06 110 LEU A C 1
ATOM 829 O O . LEU A 1 110 ? 12.833 -1.171 13.637 1.00 65.06 110 LEU A O 1
ATOM 833 N N . PHE A 1 111 ? 11.750 0.314 14.930 1.00 63.44 111 PHE A N 1
ATOM 834 C CA . PHE A 1 111 ? 12.798 1.333 14.847 1.00 63.44 111 PHE A CA 1
ATOM 835 C C . PHE A 1 111 ? 14.061 0.944 15.625 1.00 63.44 111 PHE A C 1
ATOM 837 O O . PHE A 1 111 ? 15.160 1.148 15.114 1.00 63.44 111 PHE A O 1
ATOM 844 N N . TRP A 1 112 ? 13.933 0.300 16.790 1.00 57.91 112 TRP A N 1
ATOM 845 C CA . TRP A 1 112 ? 15.080 -0.205 17.557 1.00 57.91 112 TRP A CA 1
ATOM 846 C C . TRP A 1 112 ? 15.849 -1.315 16.839 1.00 57.91 112 TRP A C 1
ATOM 848 O O . TRP A 1 112 ? 17.075 -1.360 16.918 1.00 57.91 112 TRP A O 1
ATOM 858 N N . ARG A 1 113 ? 15.172 -2.172 16.063 1.00 55.41 113 ARG A N 1
ATOM 859 C CA . ARG A 1 113 ? 15.867 -3.136 15.191 1.00 55.41 113 ARG A CA 1
ATOM 860 C C . ARG A 1 113 ? 16.667 -2.441 14.086 1.00 55.41 113 ARG A C 1
ATOM 862 O O . ARG A 1 113 ? 17.736 -2.920 13.723 1.00 55.41 113 ARG A O 1
ATOM 869 N N . ARG A 1 114 ? 16.197 -1.292 13.588 1.00 53.09 114 ARG A N 1
ATOM 870 C CA . ARG A 1 114 ? 16.902 -0.488 12.573 1.00 53.09 114 ARG A CA 1
ATOM 871 C C . ARG A 1 114 ? 18.108 0.266 13.148 1.00 53.09 114 ARG A C 1
ATOM 873 O O . ARG A 1 114 ? 19.105 0.425 12.452 1.00 53.09 114 ARG A O 1
ATOM 880 N N . THR A 1 115 ? 18.057 0.676 14.417 1.00 47.59 115 THR A N 1
ATOM 881 C CA . THR A 1 115 ? 19.185 1.302 15.135 1.00 47.59 115 THR A CA 1
ATOM 882 C C . THR A 1 115 ? 20.117 0.302 15.827 1.00 47.59 115 THR A C 1
ATOM 884 O O . THR A 1 115 ? 21.085 0.718 16.461 1.00 47.59 115 THR A O 1
ATOM 887 N N . GLY A 1 116 ? 19.918 -1.009 15.648 1.00 43.19 116 GLY A N 1
ATOM 888 C CA . GLY A 1 116 ? 20.765 -2.071 16.211 1.00 43.19 116 GLY A CA 1
ATOM 889 C C . GLY A 1 116 ? 22.251 -2.023 15.816 1.00 43.19 116 GLY A C 1
ATOM 890 O O . GLY A 1 116 ? 23.056 -2.696 16.443 1.00 43.19 116 GLY A O 1
ATOM 891 N N . ARG A 1 117 ? 22.650 -1.180 14.850 1.00 47.00 117 ARG A N 1
ATOM 892 C CA . ARG A 1 117 ? 24.065 -0.879 14.538 1.00 47.00 117 ARG A CA 1
ATOM 893 C C . ARG A 1 117 ? 24.667 0.264 15.374 1.00 47.00 117 ARG A C 1
ATOM 895 O O . ARG A 1 117 ? 25.879 0.433 15.396 1.00 47.00 117 ARG A O 1
ATOM 902 N N . ALA A 1 118 ? 23.838 1.051 16.062 1.00 46.41 118 ALA A N 1
ATOM 903 C CA . ALA A 1 118 ? 24.255 2.106 16.993 1.00 46.41 118 ALA A CA 1
ATOM 904 C C . ALA A 1 118 ? 24.238 1.643 18.466 1.00 46.41 118 ALA A C 1
ATOM 906 O O . ALA A 1 118 ? 24.898 2.254 19.308 1.00 46.41 118 ALA A O 1
ATOM 907 N N . GLY A 1 119 ? 23.535 0.544 18.775 1.00 44.84 119 GLY A N 1
ATOM 908 C CA . GLY A 1 119 ? 23.458 -0.035 20.122 1.00 44.84 119 GLY A CA 1
ATOM 909 C C . GLY A 1 119 ? 24.802 -0.529 20.673 1.00 44.84 119 GLY A C 1
ATOM 910 O O . GLY A 1 119 ? 25.059 -0.372 21.864 1.00 44.84 119 GLY A O 1
ATOM 911 N N . GLU A 1 120 ? 25.700 -1.025 19.813 1.00 49.50 120 GLU A N 1
ATOM 912 C CA . GLU A 1 120 ? 27.057 -1.437 20.218 1.00 49.50 120 GLU A CA 1
ATOM 913 C C . GLU A 1 120 ? 27.906 -0.261 20.724 1.00 49.50 120 GLU A C 1
ATOM 915 O O . GLU A 1 120 ? 28.699 -0.408 21.652 1.00 49.50 120 GLU A O 1
ATOM 920 N N . ARG A 1 121 ? 27.714 0.944 20.170 1.00 49.00 121 ARG A N 1
ATOM 921 C CA . ARG A 1 121 ? 28.443 2.135 20.634 1.00 49.00 121 ARG A CA 1
ATOM 922 C C . ARG A 1 121 ? 27.922 2.622 21.981 1.00 49.00 121 ARG A C 1
ATOM 924 O O . ARG A 1 121 ? 28.712 3.062 22.809 1.00 49.00 121 ARG A O 1
ATOM 931 N N . MET A 1 122 ? 26.617 2.515 22.230 1.00 51.00 122 MET A N 1
ATOM 932 C CA . MET A 1 122 ? 26.039 2.937 23.508 1.00 51.00 122 MET A CA 1
ATOM 933 C C . MET A 1 122 ? 26.389 1.988 24.656 1.00 51.00 122 MET A C 1
ATOM 935 O O . MET A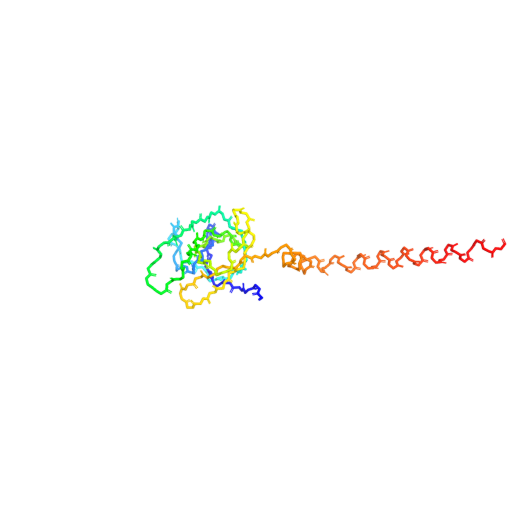 1 122 ? 26.671 2.470 25.753 1.00 51.00 122 MET A O 1
ATOM 939 N N . SER A 1 123 ? 26.450 0.671 24.418 1.00 50.78 123 SER A N 1
ATOM 940 C CA . SER A 1 123 ? 26.920 -0.278 25.438 1.00 50.78 123 SER A CA 1
ATOM 941 C C . SER A 1 123 ? 28.399 -0.055 25.772 1.00 50.78 123 SER A C 1
ATOM 943 O O . SER A 1 123 ? 28.757 -0.045 26.949 1.00 50.78 123 SER A O 1
ATOM 945 N N . ALA A 1 124 ? 29.240 0.236 24.774 1.00 52.81 124 ALA A N 1
ATOM 946 C CA . ALA A 1 124 ? 30.647 0.573 24.983 1.00 52.81 124 ALA A CA 1
ATOM 947 C C . ALA A 1 124 ? 30.829 1.886 25.770 1.00 52.81 124 ALA A C 1
ATOM 949 O O . ALA A 1 124 ? 31.657 1.955 26.681 1.00 52.81 124 ALA A O 1
ATOM 950 N N . ILE A 1 125 ? 30.023 2.916 25.480 1.00 57.94 125 ILE A N 1
ATOM 951 C CA . ILE A 1 125 ? 30.044 4.186 26.223 1.00 57.94 125 ILE A CA 1
ATOM 952 C C . ILE A 1 125 ? 29.588 3.966 27.670 1.00 57.94 125 ILE A C 1
ATOM 954 O O . ILE A 1 125 ? 30.292 4.387 28.589 1.00 57.94 125 ILE A O 1
ATOM 958 N N . ALA A 1 126 ? 28.487 3.242 27.889 1.00 58.34 126 ALA A N 1
ATOM 959 C CA . ALA A 1 126 ? 27.997 2.909 29.226 1.00 58.34 126 ALA A CA 1
ATOM 960 C C . ALA A 1 126 ? 29.028 2.099 30.033 1.00 58.34 126 ALA A C 1
ATOM 962 O O . ALA A 1 126 ? 29.307 2.427 31.185 1.00 58.34 126 ALA A O 1
ATOM 963 N N . GLN A 1 127 ? 29.669 1.100 29.417 1.00 59.84 127 GLN A N 1
ATOM 964 C CA . GLN A 1 127 ? 30.732 0.319 30.053 1.00 59.84 127 GLN A CA 1
ATOM 965 C C . GLN A 1 127 ? 31.980 1.163 30.359 1.00 59.84 127 GLN A C 1
ATOM 967 O O . GLN A 1 127 ? 32.611 0.963 31.399 1.00 59.84 127 GLN A O 1
ATOM 972 N N . SER A 1 128 ? 32.333 2.132 29.505 1.00 56.94 128 SER A N 1
ATOM 973 C CA . SER A 1 128 ? 33.469 3.035 29.747 1.00 56.94 128 SER A CA 1
ATOM 974 C C . SER A 1 128 ? 33.210 4.020 30.894 1.00 56.94 128 SER A C 1
ATOM 976 O O . SER A 1 128 ? 34.105 4.270 31.706 1.00 56.94 128 SER A O 1
ATOM 978 N N . LEU A 1 129 ? 31.977 4.526 31.009 1.00 66.38 129 LEU A N 1
ATOM 979 C CA . LEU A 1 129 ? 31.557 5.426 32.082 1.00 66.38 129 LEU A CA 1
ATOM 980 C C . LEU A 1 129 ? 31.445 4.677 33.413 1.00 66.38 129 LEU A C 1
ATOM 982 O O . LEU A 1 129 ? 31.948 5.166 34.423 1.00 66.38 129 LEU A O 1
ATOM 986 N N . ALA A 1 130 ? 30.907 3.453 33.402 1.00 66.19 130 ALA A N 1
ATOM 987 C CA . ALA A 1 130 ? 30.878 2.577 34.571 1.00 66.19 130 ALA A CA 1
ATOM 988 C C . ALA A 1 130 ? 32.297 2.229 35.060 1.00 66.19 130 ALA A C 1
ATOM 990 O O . ALA A 1 130 ? 32.589 2.359 36.247 1.00 66.19 130 ALA A O 1
ATOM 991 N N . LYS A 1 131 ? 33.225 1.882 34.153 1.00 59.16 131 LYS A N 1
ATOM 992 C CA . LYS A 1 131 ? 34.637 1.648 34.510 1.00 59.16 131 LYS A CA 1
ATOM 993 C C . LYS A 1 131 ? 35.329 2.903 35.052 1.00 59.16 131 LYS A C 1
ATOM 995 O O . LYS A 1 131 ? 36.121 2.788 35.986 1.00 59.16 131 LYS A O 1
ATOM 1000 N N . ARG A 1 132 ? 35.049 4.095 34.508 1.00 58.69 132 ARG A N 1
ATOM 1001 C CA . ARG A 1 132 ? 35.596 5.363 35.032 1.00 58.69 132 ARG A CA 1
ATOM 1002 C C . ARG A 1 132 ? 35.059 5.692 36.422 1.00 58.69 132 ARG A C 1
ATOM 1004 O O . ARG A 1 132 ? 35.851 6.071 37.279 1.00 58.69 132 ARG A O 1
ATOM 1011 N N . ALA A 1 133 ? 33.765 5.494 36.661 1.00 63.56 133 ALA A N 1
ATOM 1012 C CA . ALA A 1 133 ? 33.163 5.686 37.977 1.00 63.56 133 ALA A CA 1
ATOM 1013 C C . ALA A 1 133 ? 33.764 4.725 39.017 1.00 63.56 133 ALA A C 1
ATOM 1015 O O . ALA A 1 133 ? 34.105 5.137 40.125 1.00 63.56 133 ALA A O 1
ATOM 1016 N N . TRP A 1 134 ? 33.991 3.462 38.640 1.00 56.62 134 TRP A N 1
ATOM 1017 C CA . TRP A 1 134 ? 34.577 2.473 39.546 1.00 56.62 134 TRP A CA 1
ATOM 1018 C C . TRP A 1 134 ? 36.052 2.757 39.864 1.00 56.62 134 TRP A C 1
ATOM 1020 O O . TRP A 1 134 ? 36.477 2.633 41.010 1.00 56.62 134 TRP A O 1
ATOM 1030 N N . LYS A 1 135 ? 36.827 3.217 38.871 1.00 55.50 135 LYS A N 1
ATOM 1031 C CA . LYS A 1 135 ? 38.246 3.573 39.041 1.00 55.50 135 LYS A CA 1
ATOM 1032 C C . LYS A 1 135 ? 38.452 4.896 39.793 1.00 55.50 135 LYS A C 1
ATOM 1034 O O . LYS A 1 135 ? 39.484 5.063 40.434 1.00 55.50 135 LYS A O 1
ATOM 1039 N N . GLY A 1 136 ? 37.483 5.814 39.738 1.00 56.88 136 GLY A N 1
ATOM 1040 C CA . GLY A 1 136 ? 37.467 7.031 40.557 1.00 56.88 136 GLY A CA 1
ATOM 1041 C C . GLY A 1 136 ? 37.205 6.750 42.038 1.00 56.88 136 GLY A C 1
ATOM 1042 O O . GLY A 1 136 ? 37.796 7.401 42.892 1.00 56.88 136 GLY A O 1
ATOM 1043 N N . ARG A 1 137 ? 36.396 5.728 42.348 1.00 53.66 137 ARG A N 1
ATOM 1044 C CA . ARG A 1 137 ? 36.073 5.342 43.731 1.00 53.66 137 ARG A CA 1
ATOM 1045 C C . ARG A 1 137 ? 37.256 4.714 44.478 1.00 53.66 137 ARG A C 1
ATOM 1047 O O . ARG A 1 137 ? 37.397 4.942 45.666 1.00 53.66 137 ARG A O 1
ATOM 1054 N N . LEU A 1 138 ? 38.144 4.011 43.772 1.00 51.44 138 LEU A N 1
ATOM 1055 C CA . LEU A 1 138 ? 39.347 3.379 44.342 1.00 51.44 138 LEU A CA 1
ATOM 1056 C C . LEU A 1 138 ? 40.529 4.343 44.574 1.00 51.44 138 LEU A C 1
ATOM 1058 O O . LEU A 1 138 ? 41.548 3.932 45.112 1.00 51.44 138 LEU A O 1
ATOM 1062 N N . ARG A 1 139 ? 40.433 5.608 44.139 1.00 51.50 139 ARG A N 1
ATOM 1063 C CA . ARG A 1 139 ? 41.479 6.637 44.321 1.00 51.50 139 ARG A CA 1
ATOM 1064 C C . ARG A 1 139 ? 41.132 7.692 45.380 1.00 51.50 139 ARG A C 1
ATOM 1066 O O . ARG A 1 139 ? 41.899 8.633 45.542 1.00 51.50 139 ARG A O 1
ATOM 1073 N N . GLY A 1 140 ? 39.981 7.560 46.043 1.00 51.56 140 GLY A N 1
ATOM 1074 C CA . GLY A 1 140 ? 39.503 8.486 47.077 1.00 51.56 140 GLY A CA 1
ATOM 1075 C C . GLY A 1 140 ? 39.624 7.967 48.513 1.00 51.56 140 GLY A C 1
ATOM 1076 O O . GLY A 1 140 ? 39.218 8.673 49.427 1.00 51.56 140 GLY A O 1
ATOM 1077 N N . GLU A 1 141 ? 40.157 6.761 48.713 1.00 48.00 141 GLU A N 1
ATOM 1078 C CA . GLU A 1 141 ? 40.479 6.198 50.030 1.00 48.00 141 GLU A CA 1
ATOM 1079 C C . GLU A 1 141 ? 41.999 6.032 50.135 1.00 48.00 141 GLU A C 1
ATOM 1081 O O . GLU A 1 141 ? 42.556 4.973 49.850 1.00 48.00 141 GLU A O 1
ATOM 1086 N N . SER A 1 142 ? 42.670 7.124 50.487 1.00 39.94 142 SER A N 1
ATOM 1087 C CA . SER A 1 142 ? 44.024 7.142 51.045 1.00 39.94 142 SER A CA 1
ATOM 1088 C C . SER A 1 142 ? 44.168 8.376 51.913 1.00 39.94 142 SER A C 1
ATOM 1090 O O . SER A 1 142 ? 43.865 9.462 51.366 1.00 39.94 142 SER A O 1
#

Radius of gyration: 22.75 Å; chains: 1; bounding box: 66×24×74 Å